Protein AF-A5ZQI5-F1 (afdb_monomer_lite)

Structure (mmCIF, N/CA/C/O backbone):
data_AF-A5ZQI5-F1
#
_entry.id   AF-A5ZQI5-F1
#
loop_
_atom_site.group_PDB
_atom_site.id
_atom_site.type_symbol
_atom_site.label_atom_id
_atom_site.label_alt_id
_atom_site.label_comp_id
_atom_site.label_asym_id
_atom_site.label_entity_id
_atom_site.label_seq_id
_atom_site.pdbx_PDB_ins_code
_atom_site.Cartn_x
_atom_site.Cartn_y
_atom_site.Cartn_z
_atom_site.occupancy
_atom_site.B_iso_or_equiv
_atom_site.auth_seq_id
_atom_site.auth_comp_id
_atom_site.auth_asym_id
_atom_site.auth_atom_id
_atom_site.pdbx_PDB_model_num
ATOM 1 N N . MET A 1 1 ? 15.374 -15.673 -9.022 1.00 39.62 1 MET A N 1
ATOM 2 C CA . MET A 1 1 ? 13.978 -15.221 -8.872 1.00 39.62 1 MET A CA 1
ATOM 3 C C . MET A 1 1 ? 13.780 -14.939 -7.402 1.00 39.62 1 MET A C 1
ATOM 5 O O . MET A 1 1 ? 14.010 -15.845 -6.611 1.00 39.62 1 MET A O 1
ATOM 9 N N . SER A 1 2 ? 13.511 -13.690 -7.019 1.00 43.66 2 SER A N 1
ATOM 10 C CA . SER A 1 2 ? 13.113 -13.417 -5.639 1.00 43.66 2 SER A CA 1
ATOM 11 C C . SER A 1 2 ? 11.851 -14.229 -5.369 1.00 43.66 2 SER A C 1
ATOM 13 O O . SER A 1 2 ? 10.985 -14.328 -6.239 1.00 43.66 2 SER A O 1
ATOM 15 N N . ASN A 1 3 ? 11.759 -14.843 -4.192 1.00 47.22 3 ASN A N 1
ATOM 16 C CA . ASN A 1 3 ? 10.468 -15.264 -3.676 1.00 47.22 3 ASN A CA 1
ATOM 17 C C . ASN A 1 3 ? 9.635 -13.980 -3.635 1.00 47.22 3 ASN A C 1
ATOM 19 O O . ASN A 1 3 ? 9.851 -13.145 -2.756 1.00 47.22 3 ASN A O 1
ATOM 23 N N . GLY A 1 4 ? 8.800 -13.747 -4.655 1.00 54.34 4 GLY A N 1
ATOM 24 C CA . GLY A 1 4 ? 7.880 -12.612 -4.677 1.00 54.34 4 GLY A CA 1
ATOM 25 C C . GLY A 1 4 ? 7.087 -12.598 -3.373 1.00 54.34 4 GLY A C 1
ATOM 26 O O . GLY A 1 4 ? 7.069 -13.615 -2.680 1.00 54.34 4 GLY A O 1
ATOM 27 N N . LYS A 1 5 ? 6.464 -11.467 -3.013 1.00 60.88 5 LYS A N 1
ATOM 28 C CA . LYS A 1 5 ? 5.621 -11.370 -1.806 1.00 60.88 5 LYS A CA 1
ATOM 29 C C . LYS A 1 5 ? 4.655 -12.564 -1.754 1.00 60.88 5 LYS A C 1
ATOM 31 O O . LYS A 1 5 ? 3.626 -12.564 -2.416 1.00 60.88 5 LYS A O 1
ATOM 36 N N . SER A 1 6 ? 5.030 -13.604 -1.015 1.00 65.62 6 SER A N 1
ATOM 37 C CA . SER A 1 6 ? 4.294 -14.867 -0.926 1.00 65.62 6 SER A CA 1
ATOM 38 C C . SER A 1 6 ? 3.253 -14.807 0.184 1.00 65.62 6 SER A C 1
ATOM 40 O O . SER A 1 6 ? 2.348 -15.633 0.243 1.00 65.62 6 SER A O 1
ATOM 42 N N . LEU A 1 7 ? 3.375 -13.801 1.049 1.00 77.75 7 LEU A N 1
ATOM 43 C CA . LEU A 1 7 ? 2.488 -13.522 2.157 1.00 77.75 7 LEU A CA 1
ATOM 44 C C . LEU A 1 7 ? 1.665 -12.280 1.822 1.00 77.75 7 LEU A C 1
ATOM 46 O O . LEU A 1 7 ? 2.219 -11.220 1.530 1.00 77.75 7 LEU A O 1
ATOM 50 N N . ASP A 1 8 ? 0.344 -12.435 1.859 1.00 87.56 8 ASP A N 1
ATOM 51 C CA . ASP A 1 8 ? -0.597 -11.331 1.685 1.00 87.56 8 ASP A CA 1
ATOM 52 C C . ASP A 1 8 ? -0.425 -10.333 2.841 1.00 87.56 8 ASP A C 1
ATOM 54 O O . ASP A 1 8 ? -0.639 -10.676 3.995 1.00 87.56 8 ASP A O 1
ATOM 58 N N . ASP A 1 9 ? -0.007 -9.107 2.557 1.00 89.38 9 ASP A N 1
ATOM 59 C CA . ASP A 1 9 ? 0.142 -8.014 3.528 1.00 89.38 9 ASP A CA 1
ATOM 60 C C . ASP A 1 9 ? -0.977 -6.967 3.382 1.00 89.38 9 ASP A C 1
ATOM 62 O O . ASP A 1 9 ? -0.896 -5.868 3.928 1.00 89.38 9 ASP A O 1
ATOM 66 N N . GLY A 1 10 ? -2.028 -7.286 2.620 1.00 92.75 10 GLY A N 1
ATOM 67 C CA . GLY A 1 10 ? -3.104 -6.363 2.276 1.00 92.75 10 GLY A CA 1
ATOM 68 C C . GLY A 1 10 ? -2.765 -5.393 1.139 1.00 92.75 10 GLY A C 1
ATOM 69 O O . GLY A 1 10 ? -3.641 -4.630 0.722 1.00 92.75 10 GLY A O 1
ATOM 70 N N . TYR A 1 11 ? -1.545 -5.411 0.591 1.00 93.50 11 TYR A N 1
ATOM 71 C CA . TYR A 1 11 ? -1.194 -4.623 -0.591 1.00 93.50 11 TYR A CA 1
ATOM 72 C C . TYR A 1 11 ? -1.840 -5.208 -1.853 1.00 93.50 11 TYR A C 1
ATOM 74 O O . TYR A 1 11 ? -1.897 -6.426 -2.042 1.00 93.50 11 TYR A O 1
ATOM 82 N N . ARG A 1 12 ? -2.303 -4.336 -2.753 1.00 93.88 12 ARG A N 1
ATOM 83 C CA . ARG A 1 12 ? -2.829 -4.723 -4.071 1.00 93.88 12 ARG A CA 1
ATOM 84 C C . ARG A 1 12 ? -2.224 -3.837 -5.153 1.00 93.88 12 ARG A C 1
ATOM 86 O O . ARG A 1 12 ? -2.316 -2.614 -5.100 1.00 93.88 12 ARG A O 1
ATOM 93 N N . GLY A 1 13 ? -1.585 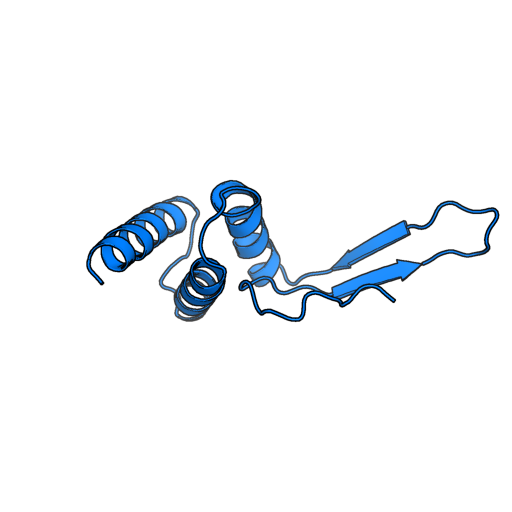-4.438 -6.141 1.00 93.25 13 GLY A N 1
ATOM 94 C CA . GLY A 1 13 ? -0.948 -3.706 -7.227 1.00 93.25 13 GLY A CA 1
ATOM 95 C C . GLY A 1 13 ? -0.188 -4.646 -8.138 1.00 93.25 13 GLY A C 1
ATOM 96 O O . GLY A 1 13 ? 0.189 -5.742 -7.725 1.00 93.25 13 GLY A O 1
ATOM 97 N N . VAL A 1 14 ? 0.030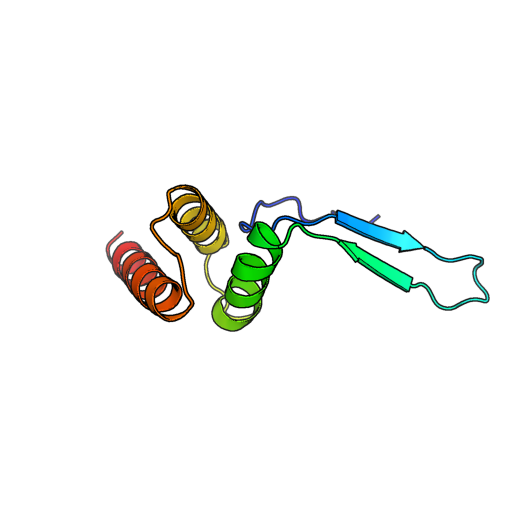 -4.208 -9.371 1.00 92.62 14 VAL A N 1
ATOM 98 C CA . VAL A 1 14 ? 0.832 -4.949 -10.341 1.00 92.62 14 VAL A CA 1
ATOM 99 C C . VAL A 1 14 ? 2.137 -4.204 -10.550 1.00 92.62 14 VAL A C 1
ATOM 101 O O . VAL A 1 14 ? 2.143 -2.991 -10.771 1.00 92.62 14 VAL A O 1
ATOM 104 N N . HIS A 1 15 ? 3.242 -4.937 -10.441 1.00 93.44 15 HIS A N 1
ATOM 105 C CA . HIS A 1 15 ? 4.595 -4.425 -10.636 1.00 93.44 15 HIS A CA 1
ATOM 106 C C . HIS A 1 15 ? 5.171 -5.059 -11.895 1.00 93.44 15 HIS A C 1
ATOM 108 O O . HIS A 1 15 ? 5.279 -6.282 -11.988 1.00 93.44 15 HIS A O 1
ATOM 114 N N . VAL A 1 16 ? 5.526 -4.229 -12.869 1.00 94.19 16 VAL A N 1
ATOM 115 C CA . VAL A 1 16 ? 6.164 -4.666 -14.110 1.00 94.19 16 VAL A CA 1
ATOM 116 C C . VAL A 1 16 ? 7.611 -4.218 -14.093 1.00 94.19 16 VAL A C 1
ATOM 118 O O . VAL A 1 16 ? 7.907 -3.025 -14.095 1.00 94.19 16 VAL A O 1
ATOM 121 N N . TYR A 1 17 ? 8.507 -5.196 -14.109 1.00 94.88 17 TYR A N 1
ATOM 122 C CA . TYR A 1 17 ? 9.938 -4.978 -14.248 1.00 94.88 17 TYR A CA 1
ATOM 123 C C .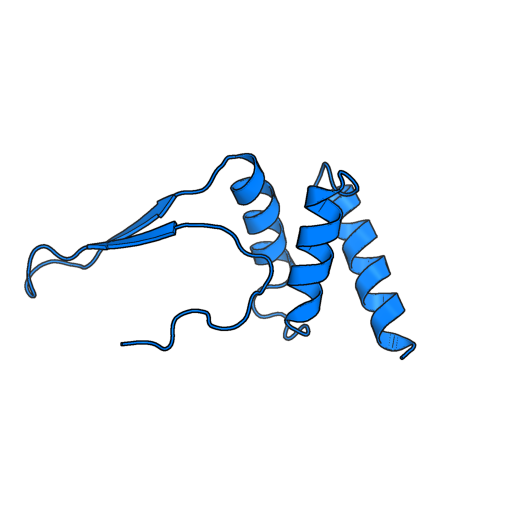 TYR A 1 17 ? 10.316 -5.061 -15.721 1.00 94.88 17 TYR A C 1
ATOM 125 O O . TYR A 1 17 ? 10.058 -6.072 -16.375 1.00 94.88 17 TYR A O 1
ATOM 133 N N . TYR A 1 18 ? 10.945 -4.013 -16.242 1.00 94.50 18 TYR A N 1
ATOM 134 C CA . TYR A 1 18 ? 11.424 -3.981 -17.617 1.00 94.50 18 TYR A CA 1
ATOM 135 C C . TYR A 1 18 ? 12.884 -3.553 -17.675 1.00 94.50 18 TYR A C 1
ATOM 137 O O . TYR A 1 18 ? 13.294 -2.559 -17.077 1.00 94.50 18 TYR A O 1
ATOM 145 N N . GLN A 1 19 ? 13.667 -4.285 -18.460 1.00 97.19 19 GLN A N 1
ATOM 146 C CA . GLN A 1 19 ? 15.028 -3.915 -18.802 1.00 97.19 19 GLN A CA 1
ATOM 147 C C . GLN A 1 19 ? 15.270 -4.264 -20.270 1.00 97.19 19 GLN A C 1
ATOM 149 O O . GLN A 1 19 ? 15.256 -5.431 -20.650 1.00 97.19 19 GLN A O 1
ATOM 154 N N . LYS A 1 20 ? 15.508 -3.246 -21.104 1.00 94.88 20 LYS A N 1
ATOM 155 C CA . LYS A 1 20 ? 15.712 -3.426 -22.553 1.00 94.88 20 LYS A CA 1
ATOM 156 C C . LYS A 1 20 ? 16.909 -4.332 -22.870 1.00 94.88 20 LYS A C 1
ATOM 158 O O . LYS A 1 20 ? 16.865 -5.119 -23.808 1.00 94.88 20 LYS A O 1
ATOM 163 N N . SER A 1 21 ? 18.002 -4.178 -22.123 1.00 95.50 21 SER A N 1
ATOM 164 C CA . SER A 1 21 ? 19.178 -5.054 -22.161 1.00 95.50 21 SER A CA 1
ATOM 165 C C . SER A 1 21 ? 20.045 -4.823 -20.923 1.00 95.50 21 SER A C 1
ATOM 167 O O . SER A 1 21 ? 19.878 -3.810 -20.245 1.00 95.50 21 SER A O 1
ATOM 169 N N . GLY A 1 22 ? 21.041 -5.682 -20.681 1.00 95.06 22 GLY A N 1
ATOM 170 C CA . GLY A 1 22 ? 21.973 -5.545 -19.549 1.00 95.06 22 GLY A CA 1
ATOM 171 C C . GLY A 1 22 ? 22.814 -4.257 -19.524 1.00 95.06 22 GLY A C 1
ATOM 172 O O . GLY A 1 22 ? 23.506 -4.008 -18.546 1.00 95.06 22 GLY A O 1
ATOM 173 N N . LYS A 1 23 ? 22.758 -3.430 -20.580 1.00 96.12 23 LYS A N 1
ATOM 174 C CA . LYS A 1 23 ? 23.407 -2.107 -20.649 1.00 96.12 23 LYS A CA 1
ATOM 175 C C . LYS A 1 23 ? 22.479 -0.943 -20.270 1.00 96.12 23 LYS A C 1
ATOM 177 O O . LYS A 1 23 ? 22.917 0.200 -20.278 1.00 96.12 23 LYS A O 1
ATOM 182 N N . HIS A 1 24 ? 21.204 -1.214 -19.998 1.00 96.75 24 HIS A N 1
ATOM 183 C CA . HIS A 1 24 ? 20.209 -0.205 -19.636 1.00 96.75 24 HIS A CA 1
ATOM 184 C C . HIS A 1 24 ? 19.802 -0.373 -18.178 1.00 96.75 24 HIS A C 1
ATOM 186 O O . HIS A 1 24 ? 19.733 -1.500 -17.681 1.00 96.75 24 HIS A O 1
ATOM 192 N N . TYR A 1 25 ? 19.480 0.738 -17.517 1.00 96.62 25 TYR A N 1
ATOM 193 C CA . TYR A 1 25 ? 18.909 0.686 -16.179 1.00 96.62 25 TYR A CA 1
ATOM 194 C C . TYR A 1 25 ? 17.547 -0.020 -16.211 1.00 96.62 25 TYR A C 1
ATOM 196 O O . TYR A 1 25 ? 16.742 0.253 -17.109 1.00 96.62 25 TYR A O 1
ATOM 204 N N . PRO A 1 26 ? 17.289 -0.942 -15.270 1.00 96.25 26 PRO A N 1
ATOM 205 C CA . PRO A 1 26 ? 15.968 -1.521 -15.116 1.00 96.25 26 PRO A CA 1
ATOM 206 C C . PRO A 1 26 ? 14.994 -0.445 -14.630 1.00 96.25 26 PRO A C 1
ATOM 208 O O . PRO A 1 26 ? 15.358 0.427 -13.840 1.00 96.25 26 PRO A O 1
ATOM 211 N N . ILE A 1 27 ? 13.750 -0.529 -15.087 1.00 96.06 27 ILE A N 1
ATOM 212 C CA . ILE A 1 27 ? 12.643 0.274 -14.575 1.00 96.06 27 ILE A CA 1
ATOM 213 C C . ILE A 1 27 ? 11.597 -0.644 -13.953 1.00 96.06 27 ILE A C 1
ATOM 215 O O . ILE A 1 27 ? 11.371 -1.763 -14.421 1.00 96.06 27 ILE A O 1
ATOM 219 N N . GLU A 1 28 ? 10.949 -0.145 -12.909 1.00 96.44 28 GLU A N 1
ATOM 220 C CA . GLU A 1 28 ? 9.762 -0.752 -12.324 1.00 96.44 28 GLU A CA 1
ATOM 221 C C . GLU A 1 28 ? 8.579 0.182 -12.579 1.00 96.44 28 GLU A C 1
ATOM 223 O O . GLU A 1 28 ? 8.629 1.370 -12.258 1.00 96.44 28 GLU A O 1
ATOM 228 N N . ILE A 1 29 ? 7.523 -0.355 -13.181 1.00 94.56 29 ILE A N 1
ATOM 229 C CA . ILE A 1 29 ? 6.264 0.350 -13.398 1.00 94.56 29 ILE A CA 1
ATOM 230 C C . ILE A 1 29 ? 5.238 -0.267 -12.456 1.00 94.56 29 ILE A C 1
ATOM 232 O O . ILE A 1 29 ? 4.920 -1.453 -12.568 1.00 94.56 29 ILE A O 1
ATOM 236 N N . GLN A 1 30 ? 4.710 0.542 -11.542 1.00 94.06 30 GLN A N 1
ATOM 237 C CA . GLN A 1 30 ? 3.621 0.146 -10.656 1.00 94.06 30 GLN A CA 1
ATOM 238 C C . GLN A 1 30 ? 2.313 0.751 -11.149 1.00 94.06 30 GLN A C 1
ATOM 240 O O . GLN A 1 30 ? 2.233 1.956 -11.389 1.00 94.06 30 GLN A O 1
ATOM 245 N N . PHE A 1 31 ? 1.277 -0.073 -11.257 1.00 92.38 31 PHE A N 1
ATOM 246 C CA . PHE A 1 31 ? -0.077 0.405 -11.506 1.00 92.38 31 PHE A CA 1
ATOM 247 C C . PHE A 1 31 ? -1.066 -0.213 -10.524 1.00 92.38 31 PHE A C 1
ATOM 249 O O . PHE A 1 31 ? -0.971 -1.378 -10.125 1.00 92.38 31 PHE A O 1
ATOM 256 N N . ASN A 1 32 ? -2.008 0.624 -10.101 1.00 94.81 32 ASN A N 1
ATOM 257 C CA . ASN A 1 32 ? -3.007 0.341 -9.082 1.00 94.81 32 ASN A CA 1
ATOM 258 C C . ASN A 1 32 ? -4.304 1.055 -9.475 1.00 94.81 32 ASN A C 1
ATOM 260 O O . ASN A 1 32 ? -4.269 2.090 -10.145 1.00 94.81 32 ASN A O 1
ATOM 264 N N . THR A 1 33 ? -5.442 0.552 -9.000 1.00 95.81 33 THR A N 1
ATOM 265 C CA . THR A 1 33 ? -6.677 1.342 -9.020 1.00 95.81 33 THR A CA 1
ATOM 266 C C . THR A 1 33 ? -6.552 2.522 -8.048 1.00 95.81 33 THR A C 1
ATOM 268 O O . THR A 1 33 ? -5.745 2.479 -7.116 1.00 95.81 33 THR A O 1
ATOM 271 N N . LEU A 1 34 ? -7.354 3.579 -8.226 1.00 94.75 34 LEU A N 1
ATOM 272 C CA . LEU A 1 34 ? -7.386 4.693 -7.265 1.00 94.75 34 LEU A CA 1
ATOM 273 C C . LEU A 1 34 ? -7.763 4.216 -5.855 1.00 94.75 34 LEU A C 1
ATOM 275 O O . LEU A 1 34 ? -7.151 4.647 -4.879 1.00 94.75 34 LEU A O 1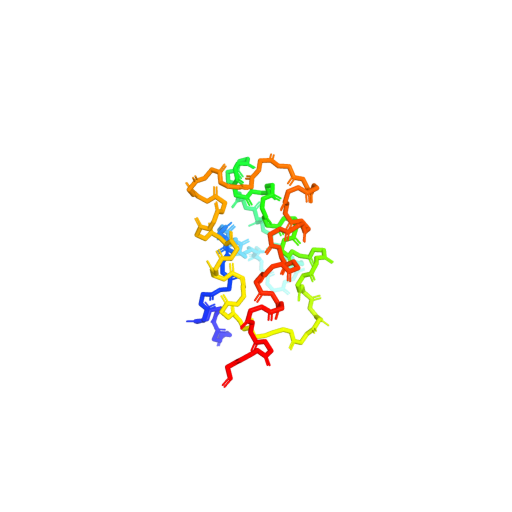
ATOM 279 N N . PHE A 1 35 ? -8.714 3.282 -5.777 1.00 95.50 35 PHE A N 1
ATOM 280 C CA . PHE A 1 35 ? -9.149 2.638 -4.540 1.00 95.50 35 PHE A CA 1
ATOM 281 C C . PHE A 1 35 ? -7.978 1.936 -3.834 1.00 95.50 35 PHE A C 1
ATOM 283 O O . PHE A 1 35 ? -7.669 2.215 -2.678 1.00 95.50 35 PHE A O 1
ATOM 290 N N . ASP A 1 36 ? -7.229 1.099 -4.552 1.00 96.44 36 ASP A N 1
ATOM 291 C CA . ASP A 1 36 ? -6.083 0.406 -3.962 1.00 96.44 36 ASP A CA 1
ATOM 292 C C . ASP A 1 36 ? -4.936 1.348 -3.623 1.00 96.44 36 ASP A C 1
ATOM 294 O O . ASP A 1 36 ? -4.292 1.173 -2.589 1.00 96.44 36 ASP A O 1
ATOM 298 N N . ARG A 1 37 ? -4.673 2.356 -4.464 1.00 95.44 37 ARG A N 1
ATOM 299 C CA . ARG A 1 37 ? -3.588 3.318 -4.245 1.00 95.44 37 ARG A CA 1
ATOM 300 C C . ARG A 1 37 ? -3.785 4.094 -2.950 1.00 95.44 37 ARG A C 1
ATOM 302 O O . ARG A 1 37 ? -2.809 4.291 -2.229 1.00 95.44 37 ARG A O 1
ATOM 309 N N . GLN A 1 38 ? -5.0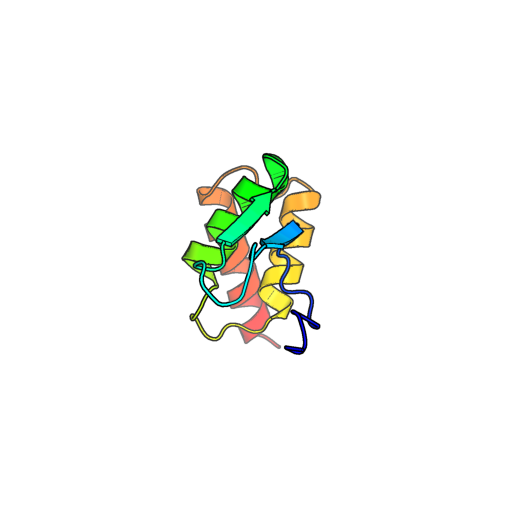19 4.494 -2.652 1.00 96.50 38 GLN A N 1
ATOM 310 C CA . GLN A 1 38 ? -5.348 5.196 -1.418 1.00 96.50 38 GLN A CA 1
ATOM 311 C C . GLN A 1 38 ? -4.962 4.360 -0.192 1.00 96.50 38 GLN A C 1
ATOM 313 O O . GLN A 1 38 ? -4.181 4.824 0.639 1.00 96.50 38 GLN A O 1
ATOM 318 N N . LEU A 1 39 ? -5.429 3.109 -0.117 1.00 97.31 39 LEU A N 1
ATOM 319 C CA . LEU A 1 39 ? -5.092 2.241 1.010 1.00 97.31 39 LEU A CA 1
ATOM 320 C C . LEU A 1 39 ? -3.602 1.880 1.035 1.00 97.31 39 LEU A C 1
ATOM 322 O O . LEU A 1 39 ? -2.988 1.896 2.098 1.00 97.31 39 LEU A O 1
ATOM 326 N N . ASN A 1 40 ? -3.001 1.580 -0.117 1.00 96.19 40 ASN A N 1
ATOM 327 C CA . ASN A 1 40 ? -1.586 1.222 -0.205 1.00 96.19 40 ASN A CA 1
ATOM 328 C C . ASN A 1 40 ? -0.672 2.327 0.340 1.00 96.19 40 ASN A C 1
ATOM 330 O O . ASN A 1 40 ? 0.349 2.006 0.943 1.00 96.19 40 ASN A O 1
ATOM 334 N N . ASN A 1 41 ? -1.029 3.603 0.149 1.00 96.38 41 ASN A N 1
ATOM 335 C CA . ASN A 1 41 ? -0.282 4.723 0.724 1.00 96.38 41 ASN A CA 1
ATOM 336 C C . ASN A 1 41 ? -0.321 4.678 2.254 1.00 96.38 41 ASN A C 1
ATOM 338 O O . ASN A 1 41 ? 0.722 4.745 2.891 1.00 96.38 41 ASN A O 1
ATOM 342 N N . TRP A 1 42 ? -1.492 4.458 2.852 1.00 97.69 42 TRP A N 1
ATOM 343 C CA . TRP A 1 42 ? -1.598 4.351 4.308 1.00 97.69 42 TRP A CA 1
ATOM 344 C C . TRP A 1 42 ? -0.906 3.102 4.862 1.00 97.69 42 TRP A C 1
ATOM 346 O O . TRP A 1 42 ? -0.204 3.183 5.866 1.00 97.69 42 TRP A O 1
ATOM 356 N N . LEU A 1 43 ? -1.034 1.946 4.202 1.00 95.88 43 LEU A N 1
ATOM 357 C CA . LEU A 1 43 ? -0.290 0.743 4.594 1.00 95.88 43 LEU A CA 1
ATOM 358 C C . LEU A 1 43 ? 1.224 1.005 4.563 1.00 95.88 43 LEU A C 1
ATOM 360 O O . LEU A 1 43 ? 1.942 0.594 5.474 1.00 95.88 43 LEU A O 1
ATOM 364 N N . HIS A 1 44 ? 1.704 1.725 3.547 1.00 94.06 44 HIS A N 1
ATOM 365 C CA . HIS A 1 44 ? 3.100 2.128 3.462 1.00 94.06 44 HIS A CA 1
ATOM 366 C C . HIS A 1 44 ? 3.491 3.078 4.603 1.00 94.06 44 HIS A C 1
ATOM 368 O O . HIS A 1 44 ? 4.448 2.808 5.318 1.00 94.06 44 HIS A O 1
ATOM 374 N N . ASP A 1 45 ? 2.745 4.152 4.832 1.00 95.62 45 ASP A N 1
ATOM 375 C CA . ASP A 1 45 ? 3.153 5.183 5.790 1.00 95.62 45 ASP A CA 1
ATOM 376 C C . ASP A 1 45 ? 3.066 4.707 7.251 1.00 95.62 45 ASP A C 1
ATOM 378 O O . ASP A 1 45 ? 3.886 5.098 8.088 1.00 95.62 45 ASP A O 1
ATOM 382 N N . TYR A 1 46 ? 2.113 3.819 7.559 1.00 94.81 46 TYR A N 1
ATOM 383 C CA . TYR A 1 46 ? 1.804 3.412 8.934 1.00 94.81 46 TYR A CA 1
ATOM 384 C C . TYR A 1 46 ? 2.280 2.012 9.327 1.00 94.81 46 TYR A C 1
ATOM 386 O O . TYR A 1 46 ? 2.506 1.784 10.514 1.00 94.81 46 TYR A O 1
ATOM 394 N N . LEU A 1 47 ? 2.442 1.074 8.387 1.00 92.06 47 LEU A N 1
ATOM 395 C CA . LEU A 1 47 ? 2.828 -0.310 8.710 1.00 92.06 47 LEU A CA 1
ATOM 396 C C . LEU A 1 47 ? 4.220 -0.687 8.198 1.00 92.06 47 LEU A C 1
ATOM 398 O O . LEU A 1 47 ? 4.896 -1.526 8.802 1.00 92.06 47 LEU A O 1
ATOM 402 N N . TYR A 1 48 ? 4.677 -0.087 7.097 1.00 87.62 48 TYR A N 1
ATOM 403 C CA . TYR A 1 48 ? 5.949 -0.464 6.487 1.00 87.62 48 TYR A CA 1
ATOM 404 C C . TYR A 1 48 ? 7.133 -0.181 7.418 1.00 87.62 48 TYR A C 1
ATOM 406 O O . TYR A 1 48 ? 7.263 0.901 7.988 1.00 87.62 48 TYR A O 1
ATOM 414 N N . LYS A 1 49 ? 8.022 -1.174 7.563 1.00 86.31 49 LYS A N 1
ATOM 415 C CA . LYS A 1 49 ? 9.206 -1.136 8.446 1.00 86.31 49 LYS A CA 1
ATOM 416 C C . LYS A 1 49 ? 8.898 -0.888 9.935 1.00 86.31 49 LYS A C 1
ATOM 418 O O . LYS A 1 49 ? 9.808 -0.556 10.689 1.00 86.31 49 LYS A O 1
ATOM 423 N N . LYS A 1 50 ? 7.649 -1.074 10.379 1.00 87.44 50 LYS A N 1
ATOM 424 C CA . LYS A 1 50 ? 7.243 -0.930 11.791 1.00 87.44 50 LYS A CA 1
ATOM 425 C C . LYS A 1 50 ? 7.240 -2.242 12.585 1.00 87.44 50 LYS A C 1
ATOM 427 O O . LYS A 1 50 ? 6.861 -2.235 13.747 1.00 87.44 50 LYS A O 1
ATOM 432 N N . ASN A 1 51 ? 7.669 -3.355 11.981 1.00 85.12 51 ASN A N 1
ATOM 433 C CA . ASN A 1 51 ? 7.703 -4.687 12.605 1.00 85.12 51 ASN A CA 1
ATOM 434 C C . ASN A 1 51 ? 6.345 -5.210 13.121 1.00 85.12 51 ASN A C 1
ATOM 436 O O . ASN A 1 51 ? 6.309 -6.118 13.949 1.00 85.12 51 ASN A O 1
ATOM 440 N N . TYR A 1 52 ? 5.225 -4.689 12.613 1.00 88.88 52 TYR A N 1
ATOM 441 C CA . TYR A 1 52 ? 3.913 -5.257 12.913 1.00 88.88 52 TYR A CA 1
ATOM 442 C C . TYR A 1 52 ? 3.731 -6.639 12.267 1.00 88.88 52 TYR A C 1
ATOM 444 O O . TYR A 1 52 ? 4.286 -6.887 11.190 1.00 88.88 52 TYR A O 1
ATOM 452 N N . PRO A 1 53 ? 2.914 -7.524 12.872 1.00 88.94 53 PRO A N 1
ATOM 453 C CA . PRO A 1 53 ? 2.513 -8.772 12.236 1.00 88.94 53 PRO A CA 1
ATOM 454 C C . PRO A 1 53 ? 1.870 -8.518 10.869 1.00 88.94 53 PRO A C 1
ATOM 456 O O . PRO A 1 53 ? 1.069 -7.596 10.704 1.00 88.94 53 PRO A O 1
ATOM 459 N N . ILE A 1 54 ? 2.180 -9.368 9.888 1.00 85.00 54 ILE A N 1
ATOM 460 C CA . ILE A 1 54 ? 1.692 -9.211 8.508 1.00 85.00 54 ILE A CA 1
ATOM 461 C C . ILE A 1 54 ? 0.158 -9.255 8.408 1.00 85.00 54 ILE A C 1
ATOM 463 O O . ILE A 1 54 ? -0.438 -8.608 7.547 1.00 85.00 54 ILE A O 1
ATOM 467 N N . ASP A 1 55 ? -0.494 -9.955 9.340 1.00 90.62 55 ASP A N 1
ATOM 468 C CA . ASP A 1 55 ? -1.950 -10.078 9.402 1.00 90.62 55 ASP A CA 1
ATOM 469 C C . ASP A 1 55 ? -2.655 -8.751 9.708 1.00 90.62 55 ASP A C 1
ATOM 471 O O . ASP A 1 55 ? -3.806 -8.572 9.307 1.00 90.62 55 ASP A O 1
ATOM 475 N N . ILE A 1 56 ? -1.965 -7.781 10.324 1.00 93.88 56 ILE A N 1
ATOM 476 C CA . ILE A 1 56 ? -2.511 -6.436 10.546 1.00 93.88 56 ILE A CA 1
ATOM 477 C C . ILE A 1 56 ? -2.877 -5.799 9.202 1.00 93.88 56 ILE A C 1
ATOM 479 O O . ILE A 1 56 ? -3.989 -5.300 9.041 1.00 93.88 56 ILE A O 1
ATOM 483 N N . GLY A 1 57 ? -1.993 -5.889 8.204 1.00 94.00 57 GLY A N 1
ATOM 484 C CA . GLY A 1 57 ? -2.248 -5.357 6.865 1.00 94.00 57 GLY A CA 1
ATOM 485 C C . GLY A 1 57 ? -3.455 -6.013 6.183 1.00 94.00 57 GLY A C 1
ATOM 486 O O . GLY A 1 57 ? -4.308 -5.316 5.626 1.00 94.00 57 GLY A O 1
ATOM 487 N N . LYS A 1 58 ? -3.609 -7.339 6.321 1.00 94.56 58 LYS A N 1
ATOM 488 C CA . LYS A 1 58 ? -4.785 -8.077 5.817 1.00 94.56 58 LYS A CA 1
ATOM 489 C C . LYS A 1 58 ? -6.083 -7.630 6.491 1.00 94.56 58 LYS A C 1
ATOM 491 O O . LYS A 1 58 ? -7.098 -7.439 5.820 1.00 94.56 58 LYS A O 1
ATOM 496 N N . ILE A 1 59 ? -6.066 -7.449 7.813 1.00 95.75 59 ILE A N 1
ATOM 497 C CA . ILE A 1 59 ? -7.234 -6.984 8.574 1.00 95.75 59 ILE A CA 1
ATOM 498 C C . ILE A 1 59 ? -7.616 -5.567 8.133 1.00 95.75 59 ILE A C 1
ATOM 500 O O . ILE A 1 59 ? -8.795 -5.305 7.883 1.00 95.75 59 ILE A O 1
ATOM 504 N N . MET A 1 60 ? -6.635 -4.671 7.985 1.00 97.31 60 MET A N 1
ATOM 505 C CA . MET A 1 60 ? -6.859 -3.307 7.497 1.00 97.31 60 MET A CA 1
ATOM 506 C C . MET A 1 60 ? -7.459 -3.307 6.086 1.00 97.31 60 MET A C 1
ATOM 508 O O . MET A 1 60 ? -8.440 -2.602 5.848 1.00 97.31 60 MET A O 1
ATOM 512 N N . ARG A 1 61 ? -6.946 -4.153 5.179 1.00 97.31 61 ARG A N 1
ATOM 513 C CA . ARG A 1 61 ? -7.513 -4.361 3.836 1.00 97.31 61 ARG A CA 1
ATOM 514 C C . ARG A 1 61 ? -8.976 -4.773 3.896 1.00 97.31 61 ARG A C 1
ATOM 516 O O . ARG A 1 61 ? -9.811 -4.113 3.283 1.00 97.31 61 ARG A O 1
ATOM 523 N N . LYS A 1 62 ? -9.301 -5.807 4.676 1.00 97.12 62 LYS A N 1
ATOM 524 C CA . LYS A 1 62 ? -10.682 -6.278 4.814 1.00 97.12 62 LYS A CA 1
ATOM 525 C C . LYS A 1 62 ? -11.590 -5.154 5.312 1.00 97.12 62 LYS A C 1
ATOM 527 O O . LYS A 1 62 ? -12.644 -4.925 4.734 1.00 97.12 62 LYS A O 1
ATOM 532 N N . LYS A 1 63 ? -11.186 -4.408 6.344 1.00 97.44 63 LYS A N 1
ATOM 533 C CA . LYS A 1 63 ? -11.989 -3.293 6.875 1.00 97.44 63 LYS A CA 1
ATOM 534 C C . LYS A 1 63 ? -12.190 -2.164 5.854 1.00 97.44 63 LYS A C 1
ATOM 536 O O . LYS A 1 63 ? -13.294 -1.631 5.771 1.00 97.44 63 LYS A O 1
ATOM 541 N N . TYR A 1 64 ? -11.173 -1.848 5.053 1.00 98.00 64 TYR A N 1
ATOM 542 C CA . TYR A 1 64 ? -11.276 -0.883 3.953 1.00 98.00 64 TYR A CA 1
ATOM 543 C C . TYR A 1 64 ? -12.276 -1.337 2.880 1.00 98.00 64 TYR A C 1
ATOM 545 O O . TYR A 1 64 ? -13.176 -0.584 2.525 1.00 98.00 64 TYR A O 1
ATOM 553 N N . GLU A 1 65 ? -12.200 -2.596 2.439 1.00 97.31 65 GLU A N 1
ATOM 554 C CA . GLU A 1 65 ? -13.122 -3.169 1.442 1.00 97.31 65 GLU A CA 1
ATOM 555 C C . GLU A 1 65 ? -14.579 -3.241 1.926 1.00 97.31 65 GLU A C 1
ATOM 557 O O . GLU A 1 65 ? -15.499 -3.165 1.118 1.00 97.31 65 GLU A O 1
ATOM 562 N N . HIS A 1 66 ? -14.806 -3.326 3.241 1.00 97.38 66 HIS A N 1
ATOM 563 C CA . HIS A 1 66 ? -16.146 -3.270 3.841 1.00 97.38 66 HIS A CA 1
ATOM 564 C C . HIS A 1 66 ? -16.641 -1.830 4.096 1.00 97.38 66 HIS A C 1
ATOM 566 O O . HIS A 1 66 ? -17.681 -1.644 4.723 1.00 97.38 66 HIS A O 1
ATOM 572 N N . GLY A 1 67 ? -15.909 -0.801 3.651 1.00 96.75 67 GLY A N 1
ATOM 573 C CA . GLY A 1 67 ? -16.312 0.605 3.780 1.00 96.75 67 GLY A CA 1
ATOM 574 C C . GLY A 1 67 ? -16.120 1.213 5.176 1.00 96.75 67 GLY A C 1
ATOM 575 O O . GLY A 1 67 ? -16.604 2.317 5.443 1.00 96.75 67 GLY A O 1
ATOM 576 N N . LEU A 1 68 ? -15.404 0.525 6.072 1.00 97.38 68 LEU A N 1
ATOM 577 C CA . LEU A 1 68 ? -15.134 1.005 7.435 1.00 97.38 68 LEU A CA 1
ATOM 578 C C . LEU A 1 68 ? -14.001 2.035 7.498 1.00 97.38 68 LEU A C 1
ATOM 580 O O . LEU A 1 68 ? -13.803 2.649 8.540 1.00 97.38 68 LEU A O 1
ATOM 584 N N . ILE A 1 69 ? -13.244 2.188 6.411 1.00 98.06 69 ILE A N 1
ATOM 585 C CA . ILE A 1 69 ? -12.154 3.152 6.290 1.00 98.06 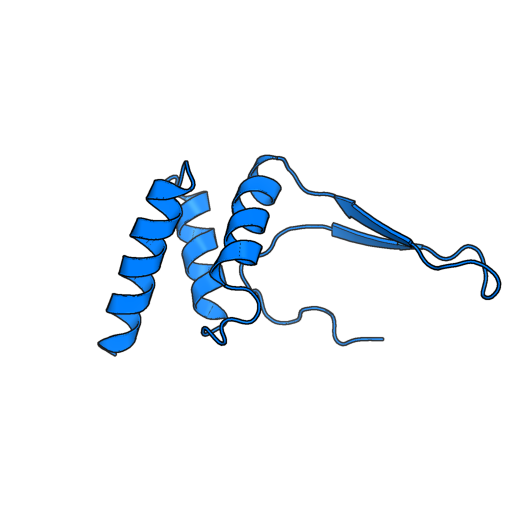69 ILE A CA 1
ATOM 586 C C . ILE A 1 69 ? -12.374 3.930 4.994 1.00 98.06 69 ILE A C 1
ATOM 588 O O . ILE A 1 69 ? -12.249 3.374 3.906 1.00 98.06 69 ILE A O 1
ATOM 592 N N . ARG A 1 70 ? -12.690 5.218 5.103 1.00 96.56 70 ARG A N 1
ATOM 593 C CA . ARG A 1 70 ? -12.952 6.109 3.957 1.00 96.56 70 ARG A CA 1
ATOM 594 C C . ARG A 1 70 ? -11.910 7.213 3.815 1.00 96.56 70 ARG A C 1
ATOM 596 O O . ARG A 1 70 ? -11.744 7.787 2.742 1.00 96.56 70 ARG A O 1
ATOM 603 N N . ASN A 1 71 ? -11.194 7.508 4.892 1.00 97.44 71 ASN A N 1
ATOM 604 C CA . ASN A 1 71 ? -10.171 8.542 4.960 1.00 97.44 71 ASN A CA 1
ATOM 605 C C . ASN A 1 71 ? -9.057 8.131 5.938 1.00 97.44 71 ASN A C 1
ATOM 607 O O . ASN A 1 71 ? -9.151 7.123 6.638 1.00 97.44 71 ASN A O 1
ATOM 611 N N . GLU A 1 72 ? -7.989 8.923 5.976 1.00 97.69 72 GLU A N 1
ATOM 612 C CA . GLU A 1 72 ? -6.804 8.623 6.782 1.00 97.69 72 GLU A CA 1
ATOM 613 C C . GLU A 1 72 ? -7.076 8.676 8.294 1.00 97.69 72 GLU A C 1
ATOM 615 O O . GLU A 1 72 ? -6.460 7.938 9.061 1.00 97.69 72 GLU A O 1
ATOM 620 N N . HIS A 1 73 ? -8.005 9.528 8.735 1.00 98.00 73 HIS A N 1
ATOM 621 C CA . HIS A 1 73 ? -8.383 9.608 10.145 1.00 98.00 73 HIS A CA 1
ATOM 622 C C . HIS A 1 73 ? -9.025 8.295 10.605 1.00 98.00 73 HIS A C 1
ATOM 624 O O . HIS A 1 73 ? -8.551 7.676 11.555 1.00 98.00 73 HIS A O 1
ATOM 630 N N . GLU A 1 74 ? -10.024 7.813 9.863 1.00 98.12 74 GLU A N 1
ATOM 631 C CA . GLU A 1 74 ? -10.654 6.512 10.108 1.00 98.12 74 GLU A CA 1
ATOM 632 C C . GLU A 1 74 ? -9.638 5.364 10.018 1.00 98.12 74 GLU A C 1
ATOM 634 O O . GLU A 1 74 ? -9.682 4.431 10.818 1.00 98.12 74 GLU A O 1
ATOM 639 N N . PHE A 1 75 ? -8.672 5.437 9.092 1.00 98.00 75 PHE A N 1
ATOM 640 C CA . PHE A 1 75 ? -7.598 4.444 9.007 1.00 98.00 75 PHE A CA 1
ATOM 641 C C . PHE A 1 75 ? -6.809 4.360 10.322 1.00 98.00 75 PHE A C 1
ATOM 643 O O . PHE A 1 75 ? -6.588 3.259 10.828 1.00 98.00 75 PHE A O 1
ATOM 650 N N . LYS A 1 76 ? -6.412 5.502 10.899 1.00 97.56 76 LYS A N 1
ATOM 651 C CA . LYS A 1 76 ? -5.669 5.559 12.171 1.00 97.56 76 LYS A CA 1
ATOM 652 C C . LYS A 1 76 ? -6.487 5.016 13.337 1.00 97.56 76 LYS A C 1
ATOM 654 O O . LYS A 1 76 ? -5.968 4.229 14.126 1.00 97.56 76 LYS A O 1
ATOM 659 N N . GLU A 1 77 ? -7.760 5.395 13.437 1.00 97.62 77 GLU A N 1
ATOM 660 C CA . GLU A 1 77 ? -8.660 4.891 14.481 1.00 97.62 77 GLU A CA 1
ATOM 661 C C . GLU A 1 77 ? -8.817 3.373 14.396 1.00 97.62 77 GLU A C 1
ATOM 663 O O . GLU A 1 77 ? -8.661 2.652 15.385 1.00 97.62 77 GLU A O 1
ATOM 668 N N . VAL A 1 78 ? -9.081 2.865 13.192 1.00 97.31 78 VAL A N 1
ATOM 669 C CA . VAL A 1 78 ? -9.224 1.432 12.957 1.00 97.31 78 VAL A CA 1
ATOM 670 C C . VAL A 1 78 ? -7.918 0.695 13.247 1.00 97.31 78 VAL A C 1
ATOM 672 O O . VAL A 1 78 ? -7.971 -0.370 13.862 1.00 97.31 78 VAL A O 1
ATOM 675 N N . LEU A 1 79 ? -6.767 1.256 12.869 1.00 96.50 79 LEU A N 1
ATOM 676 C CA . LEU A 1 79 ? -5.457 0.680 13.165 1.00 96.50 79 LEU A CA 1
ATOM 677 C C . LEU A 1 79 ? -5.222 0.568 14.676 1.00 96.50 79 LEU A C 1
ATOM 679 O O . LEU A 1 79 ? -4.890 -0.514 15.153 1.00 96.50 79 LEU A O 1
ATOM 683 N N . ASN A 1 80 ? -5.473 1.633 15.438 1.00 95.69 80 ASN A N 1
ATOM 684 C CA . ASN A 1 80 ? -5.345 1.621 16.900 1.00 95.69 80 ASN A CA 1
ATOM 685 C C . ASN A 1 80 ? -6.243 0.554 17.547 1.00 95.69 80 ASN A C 1
ATOM 687 O O . ASN A 1 80 ? -5.820 -0.165 18.455 1.00 95.69 80 ASN A O 1
ATOM 691 N N . ASN A 1 81 ? -7.469 0.396 17.046 1.00 94.94 81 ASN A N 1
ATOM 692 C CA . ASN A 1 81 ? -8.391 -0.639 17.516 1.00 94.94 81 ASN A CA 1
ATOM 693 C C . ASN A 1 81 ? -7.885 -2.058 17.205 1.00 94.94 81 ASN A C 1
ATOM 695 O O . ASN A 1 81 ? -8.014 -2.961 18.030 1.00 94.94 81 ASN A O 1
ATOM 699 N N . VAL A 1 82 ? -7.307 -2.272 16.019 1.00 93.56 82 VAL A N 1
ATOM 700 C CA . VAL A 1 82 ? -6.731 -3.571 15.632 1.00 93.56 82 VAL A CA 1
ATOM 701 C C . VAL A 1 82 ? -5.507 -3.899 16.491 1.00 93.56 82 VAL A C 1
ATOM 703 O O . VAL A 1 82 ? -5.412 -5.015 16.996 1.00 93.56 82 VAL A O 1
ATOM 706 N N . LEU A 1 83 ? -4.616 -2.930 16.716 1.00 91.88 83 LEU A N 1
ATOM 707 C CA . LEU A 1 83 ? -3.415 -3.112 17.535 1.00 91.88 83 LEU A CA 1
ATOM 708 C C . LEU A 1 83 ? -3.759 -3.395 19.006 1.00 91.88 83 LEU A C 1
ATOM 710 O O . LEU A 1 83 ? -3.292 -4.386 19.560 1.00 91.88 83 LEU A O 1
ATOM 714 N N . SER A 1 84 ? -4.656 -2.616 19.613 1.00 88.88 84 SER A N 1
ATOM 715 C CA . SER A 1 84 ? -5.092 -2.841 21.005 1.00 88.88 84 SER A CA 1
ATOM 716 C C . SER A 1 84 ? -5.847 -4.160 21.211 1.00 88.88 84 SER A C 1
ATOM 718 O O . SER A 1 84 ? -5.789 -4.750 22.289 1.00 88.88 84 SER A O 1
ATOM 720 N N . SER A 1 85 ? -6.538 -4.659 20.182 1.00 79.06 85 SER A N 1
ATOM 721 C CA . SER A 1 85 ? -7.164 -5.988 20.226 1.00 79.06 85 SER A CA 1
ATOM 722 C C . SER A 1 85 ? -6.132 -7.117 20.134 1.00 79.06 85 SER A C 1
ATOM 724 O O . SER A 1 85 ? -6.359 -8.190 20.686 1.00 79.06 85 SER A O 1
ATOM 726 N N . SER A 1 86 ? -4.999 -6.878 19.463 1.00 67.00 86 SER A N 1
ATOM 727 C CA . SER A 1 86 ? -3.921 -7.865 19.320 1.00 67.00 86 SER A CA 1
ATOM 728 C C . SER A 1 86 ? -3.070 -8.045 20.582 1.00 67.00 86 SER A C 1
ATOM 730 O O . SER A 1 86 ? -2.499 -9.110 20.764 1.00 67.00 86 SER A O 1
ATOM 732 N N . GLU A 1 87 ? -3.035 -7.057 21.483 1.00 61.69 87 GLU A N 1
ATOM 733 C CA . GLU A 1 87 ? -2.319 -7.136 22.772 1.00 61.69 87 GLU A CA 1
ATOM 734 C C . GLU A 1 87 ? -3.072 -7.939 23.848 1.00 61.69 87 GLU A C 1
ATOM 736 O O . GLU A 1 87 ? -2.507 -8.269 24.888 1.00 61.69 87 GLU A O 1
ATOM 741 N N . ARG A 1 88 ? -4.362 -8.230 23.631 1.00 55.94 88 ARG A N 1
ATOM 742 C CA . ARG A 1 88 ? -5.229 -8.934 24.595 1.00 55.94 88 ARG A CA 1
ATOM 743 C C . ARG A 1 88 ? -5.347 -10.444 24.350 1.00 55.94 88 ARG A C 1
ATOM 745 O O . ARG A 1 88 ? -6.105 -11.092 25.068 1.00 55.94 88 ARG A O 1
ATOM 752 N N . SER A 1 89 ? -4.671 -10.972 23.329 1.00 44.81 89 SER A N 1
ATOM 753 C CA . SER A 1 89 ? -4.661 -12.400 22.960 1.00 44.81 89 SER A CA 1
ATOM 754 C C . SER A 1 89 ? -3.327 -13.035 23.321 1.00 44.81 89 SER A C 1
ATOM 756 O O . SER A 1 89 ? -3.348 -14.213 23.733 1.00 44.81 89 SER A O 1
#

pLDDT: mean 89.67, std 13.59, range [39.62, 98.12]

Foldseek 3Di:
DPPPCPDCLLQDWDWDWDDPDPVGDIDIDIDDDPLRVQLNVLCCVPPPPPPDDSVLSVVLNVCSVVVQQDDNVSSVVVSVVSVVVVVVD

Sequence (89 aa):
MSNGKSLDDGYRGVHVYYQKSGKHYPIEIQFNTLFDRQLNNWLHDYLYKKNYPIDIGKIMRKKYEHGLIRNEHEFKEVLNNVLSSSERS

Radius of gyration: 15.76 Å; chains: 1; bounding box: 40×25×47 Å

InterPro domains:
  IPR043519 Nucleotidyltransferase superfamily [SSF81301] (9-86)

Secondary structure (DSSP, 8-state):
------S--S---EEEEE-SSTTS--EEEEE--HHHHHHHHHHHHHHTTTT--HHHHHHHHHHHHTTS--SHHHHHHHHHHHHHHHTT-

Organism: NCBI:txid411459